Protein AF-M7VYT3-F1 (afdb_monomer)

Sequence (114 aa):
MQKKKPLNREYTQEELEQKRPKKPKINIDDYKPSGNLYKGIKTKDGRKINYIEPNDAKLPTESWRFYCFKGDEEIEHPFVMNNRSFYIFGTDKENVDIVLRHPTNEPQHAKEYI

Foldseek 3Di:
DDDDDPPDDPDDPVNVVVPPPDPPPDPDPPPDDDPVVCQVQQADPNARHPDHDDPPQDFDPDWDWAFDDDPPDGDDDTDTRRPDQKFWEFCAPVRGDHHDPDPVTDRGRDIDGD

Solvent-accessible surface area (backbone atoms only — not comparable to full-atom values): 7550 Å² total; per-residue (Å²): 135,84,82,77,76,73,92,81,69,85,72,52,72,67,60,57,56,72,66,50,80,75,77,79,80,72,90,64,89,70,87,64,84,60,76,68,71,51,50,73,71,23,46,57,97,88,25,74,37,100,63,77,85,59,95,80,67,45,65,38,89,60,89,50,69,49,77,48,65,63,85,95,43,75,76,51,81,63,46,74,56,38,89,41,39,61,51,37,31,11,49,34,71,85,61,27,77,43,70,47,96,49,92,88,51,43,54,75,60,48,78,51,78,88

Organism: NCBI:txid885315

pLDDT: mean 77.9, std 11.23, range [42.31, 90.38]

Secondary structure (DSSP, 8-state):
---PPPS--PPPHHHHHHTSPPPP-------SPPTTHHHHHSEETTEE-S----TT----SS--EEEEEETTEEEEEEEE-TT-SEEEEES-TTT-SEE---TTS-TT-EEEE-

Structure (mmCIF, N/CA/C/O backbone):
data_AF-M7VYT3-F1
#
_entry.id   AF-M7VYT3-F1
#
loop_
_atom_site.group_PDB
_atom_site.id
_atom_site.type_symbol
_atom_site.label_atom_id
_atom_site.label_alt_id
_atom_site.label_comp_id
_atom_site.label_asym_id
_atom_site.label_entity_id
_atom_site.label_seq_id
_atom_site.pdbx_PDB_ins_code
_atom_site.Cartn_x
_atom_site.Cartn_y
_atom_site.Cartn_z
_atom_site.occupancy
_atom_site.B_iso_or_equiv
_atom_site.auth_seq_id
_atom_site.auth_comp_id
_atom_site.auth_asym_id
_atom_site.auth_atom_id
_atom_site.pdbx_PDB_model_num
ATOM 1 N N . MET A 1 1 ? 20.952 -31.829 -50.770 1.00 42.31 1 MET A N 1
ATOM 2 C CA . MET A 1 1 ? 22.063 -30.861 -50.923 1.00 42.31 1 MET A CA 1
ATOM 3 C C . MET A 1 1 ? 22.131 -29.983 -49.679 1.00 42.31 1 MET A C 1
ATOM 5 O O . MET A 1 1 ? 21.229 -29.185 -49.459 1.00 42.31 1 MET A O 1
ATOM 9 N N . GLN A 1 2 ? 23.133 -30.177 -48.818 1.00 44.47 2 GLN A N 1
ATOM 10 C CA . GLN A 1 2 ? 23.306 -29.370 -47.605 1.00 44.47 2 GLN A CA 1
ATOM 11 C C . GLN A 1 2 ? 23.833 -27.980 -47.999 1.00 44.47 2 GLN A C 1
ATOM 13 O O . GLN A 1 2 ? 24.897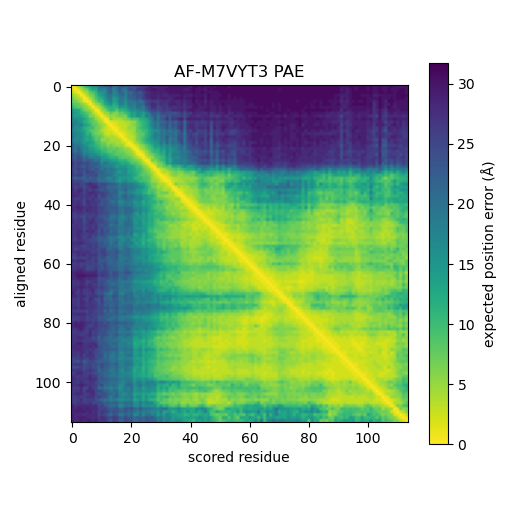 -27.872 -48.608 1.00 44.47 2 GLN A O 1
ATOM 18 N N . LYS A 1 3 ? 23.078 -26.916 -47.697 1.00 48.97 3 LYS A N 1
ATOM 19 C CA . LYS A 1 3 ? 23.509 -25.531 -47.937 1.00 48.97 3 LYS A CA 1
ATOM 20 C C . LYS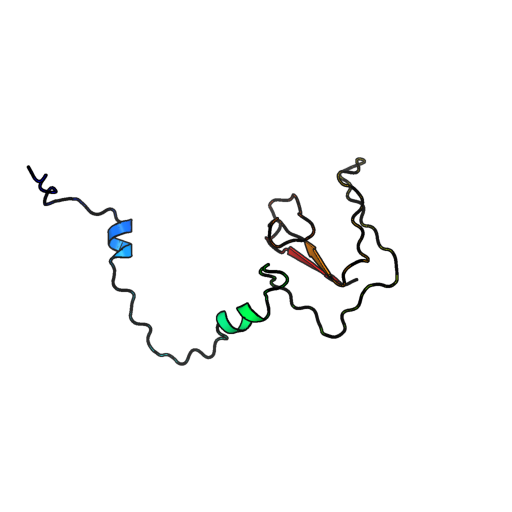 A 1 3 ? 24.684 -25.221 -47.003 1.00 48.97 3 LYS A C 1
ATOM 22 O O . LYS A 1 3 ? 24.491 -25.094 -45.796 1.00 48.97 3 LYS A O 1
ATOM 27 N N . LYS A 1 4 ? 25.902 -25.126 -47.547 1.00 53.75 4 LYS A N 1
ATOM 28 C CA . LYS A 1 4 ? 27.080 -24.668 -46.796 1.00 53.75 4 LYS A CA 1
ATOM 29 C C . LYS A 1 4 ? 26.830 -23.223 -46.349 1.00 53.75 4 LYS A C 1
ATOM 31 O O . LYS A 1 4 ? 26.537 -22.371 -47.185 1.00 53.75 4 LYS A O 1
ATOM 36 N N . LYS A 1 5 ? 26.907 -22.949 -45.042 1.00 55.72 5 LYS A N 1
ATOM 37 C CA . LYS A 1 5 ? 26.900 -21.570 -44.526 1.00 55.72 5 LYS A CA 1
ATOM 38 C C . LYS A 1 5 ? 28.140 -20.843 -45.076 1.00 55.72 5 LYS A C 1
ATOM 40 O O . LYS A 1 5 ? 29.213 -21.448 -45.065 1.00 55.72 5 LYS A O 1
ATOM 45 N N . PRO A 1 6 ? 28.016 -19.595 -45.563 1.00 51.41 6 PRO A N 1
ATOM 46 C CA . PRO A 1 6 ? 29.169 -18.832 -46.028 1.00 51.41 6 PRO A CA 1
ATOM 47 C C . PRO A 1 6 ? 30.164 -18.651 -44.876 1.00 51.41 6 PRO A C 1
ATOM 49 O O . PRO A 1 6 ? 29.767 -18.340 -43.753 1.00 51.41 6 PRO A O 1
ATOM 52 N N . LEU A 1 7 ? 31.447 -18.887 -45.166 1.00 55.78 7 LEU A N 1
ATOM 53 C CA . LEU A 1 7 ? 32.538 -18.924 -44.183 1.00 55.78 7 LEU A CA 1
ATOM 54 C C . LEU A 1 7 ? 32.801 -17.556 -43.524 1.00 55.78 7 LEU A C 1
ATOM 56 O O . LEU A 1 7 ? 33.335 -17.509 -42.422 1.00 55.78 7 LEU A O 1
ATOM 60 N N . ASN A 1 8 ? 32.341 -16.465 -44.142 1.00 56.38 8 ASN A N 1
ATOM 61 C CA . ASN A 1 8 ? 32.514 -15.101 -43.648 1.00 56.38 8 ASN A CA 1
ATOM 62 C C . ASN A 1 8 ? 31.142 -14.461 -43.416 1.00 56.38 8 ASN A C 1
ATOM 64 O O . ASN A 1 8 ? 30.599 -13.789 -44.290 1.00 56.38 8 ASN A O 1
ATOM 68 N N . ARG A 1 9 ? 30.554 -14.711 -42.245 1.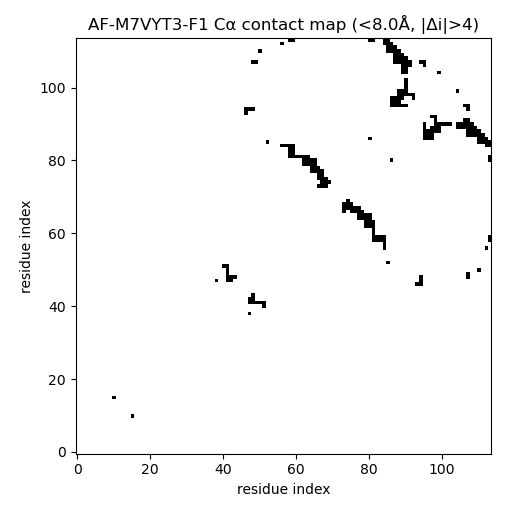00 65.88 9 ARG A N 1
ATOM 69 C CA . ARG A 1 9 ? 29.443 -13.903 -41.734 1.00 65.88 9 ARG A CA 1
ATOM 70 C C . ARG A 1 9 ? 30.056 -12.921 -40.744 1.00 65.88 9 ARG A C 1
ATOM 72 O O . ARG A 1 9 ? 30.582 -13.354 -39.721 1.00 65.88 9 ARG A O 1
ATOM 79 N N . GLU A 1 10 ? 30.064 -11.639 -41.087 1.00 72.00 10 GLU A N 1
ATOM 80 C CA . GLU A 1 10 ? 30.473 -10.593 -40.151 1.00 72.00 10 GLU A CA 1
ATOM 81 C C . GLU A 1 10 ? 29.519 -10.642 -38.956 1.00 72.00 10 GLU A C 1
ATOM 83 O O . GLU A 1 10 ? 28.299 -10.599 -39.121 1.00 72.00 10 GLU A O 1
ATOM 88 N N . TYR A 1 11 ? 30.070 -10.849 -37.763 1.00 63.53 11 TYR A N 1
ATOM 89 C CA . TYR A 1 11 ? 29.286 -10.853 -36.536 1.00 63.53 11 TYR A CA 1
ATOM 90 C C . TYR A 1 11 ? 28.890 -9.413 -36.211 1.00 63.53 11 TYR A C 1
ATOM 92 O O . TYR A 1 11 ? 29.748 -8.529 -36.180 1.00 63.53 11 TYR A O 1
ATOM 100 N N . THR A 1 12 ? 27.609 -9.179 -35.927 1.00 75.44 12 THR A N 1
ATOM 101 C CA . THR A 1 12 ? 27.147 -7.888 -35.402 1.00 75.44 12 THR A CA 1
ATOM 102 C C . THR A 1 12 ? 27.866 -7.599 -34.079 1.00 75.44 12 THR A C 1
ATOM 104 O O . THR A 1 12 ? 28.176 -8.521 -33.319 1.00 75.44 12 THR A O 1
ATOM 107 N N . GLN A 1 13 ? 28.129 -6.325 -33.771 1.00 69.00 13 GLN A N 1
ATOM 108 C CA . GLN A 1 13 ? 28.821 -5.918 -32.536 1.00 69.00 13 GLN A CA 1
ATOM 109 C C . GLN A 1 13 ? 28.185 -6.522 -31.267 1.00 69.00 13 GLN A C 1
ATOM 111 O O . GLN A 1 13 ? 28.900 -6.927 -30.350 1.00 69.00 13 GLN A O 1
ATOM 116 N N . GLU A 1 14 ? 26.861 -6.689 -31.269 1.00 68.88 14 GLU A N 1
ATOM 117 C CA . GLU A 1 14 ? 26.075 -7.316 -30.200 1.00 68.88 14 GLU A CA 1
ATOM 118 C C . GLU A 1 14 ? 26.399 -8.811 -30.002 1.00 68.88 14 GLU A C 1
ATOM 120 O O . GLU A 1 14 ? 26.550 -9.282 -28.872 1.00 68.88 14 GLU A O 1
ATOM 125 N N . GLU A 1 15 ? 26.573 -9.571 -31.089 1.00 71.69 15 GLU A N 1
ATOM 126 C CA . GLU A 1 15 ? 26.940 -10.995 -31.034 1.00 71.69 15 GLU A CA 1
ATOM 127 C C . GLU A 1 15 ? 28.384 -11.178 -30.542 1.00 71.69 15 GLU A C 1
ATOM 129 O O . GLU A 1 15 ? 28.700 -12.137 -29.828 1.00 71.69 15 GLU A O 1
ATOM 134 N N . LEU A 1 16 ? 29.266 -10.236 -30.897 1.00 71.31 16 LEU A N 1
ATOM 135 C CA . LEU A 1 16 ? 30.643 -10.193 -30.410 1.00 71.31 16 LEU A CA 1
ATOM 136 C C . LEU A 1 16 ? 30.710 -9.848 -28.922 1.00 71.31 16 LEU A C 1
ATOM 138 O O . LEU A 1 16 ? 31.586 -10.366 -28.236 1.00 71.31 16 LEU A O 1
ATOM 142 N N . GLU A 1 17 ? 29.805 -9.013 -28.406 1.00 73.38 17 GLU A N 1
ATOM 143 C CA . GLU A 1 17 ? 29.691 -8.711 -26.974 1.00 73.38 17 GLU A CA 1
ATOM 144 C C . GLU A 1 17 ? 29.155 -9.883 -26.156 1.00 73.38 17 GLU A C 1
ATOM 146 O O . GLU A 1 17 ? 29.715 -10.189 -25.101 1.00 73.38 17 GLU A O 1
ATOM 151 N N . GLN A 1 18 ? 28.151 -10.603 -26.661 1.00 70.06 18 GLN A N 1
ATOM 152 C CA . GLN A 1 18 ? 27.607 -11.790 -25.990 1.00 70.06 18 GLN A CA 1
ATOM 153 C C . GLN A 1 18 ? 28.623 -12.935 -25.873 1.00 70.06 18 GLN A C 1
ATOM 155 O O . GLN A 1 18 ? 28.578 -13.705 -24.912 1.00 70.06 18 GLN A O 1
ATOM 160 N N . LYS A 1 19 ? 29.557 -13.042 -26.826 1.00 71.00 19 LYS A N 1
ATOM 161 C CA . LYS A 1 19 ? 30.632 -14.045 -26.819 1.00 71.00 19 LYS A CA 1
ATOM 162 C C . LYS A 1 19 ? 31.831 -13.684 -25.942 1.00 71.00 19 LYS A C 1
ATOM 164 O O . LYS A 1 19 ? 32.699 -14.540 -25.757 1.00 71.00 19 LYS A O 1
ATOM 169 N N . ARG A 1 20 ? 31.929 -12.460 -25.407 1.00 73.50 20 ARG A N 1
ATOM 170 C CA . ARG A 1 20 ? 33.073 -12.100 -24.555 1.00 73.50 20 ARG A CA 1
ATOM 171 C C . ARG A 1 20 ? 33.010 -12.921 -23.264 1.00 73.50 20 ARG A C 1
ATOM 173 O O . ARG A 1 20 ? 31.960 -12.943 -22.615 1.00 73.50 20 ARG A O 1
ATOM 180 N N . PRO A 1 21 ? 34.107 -13.585 -22.857 1.00 70.44 21 PRO A N 1
ATOM 181 C CA . PRO A 1 21 ? 34.142 -14.284 -21.583 1.00 70.44 21 PRO A CA 1
ATOM 182 C C . PRO A 1 21 ? 33.857 -13.270 -20.474 1.00 70.44 21 PRO A C 1
ATOM 184 O O . PRO A 1 21 ? 34.572 -12.276 -20.319 1.00 70.44 21 PRO A O 1
ATOM 187 N N . LYS A 1 22 ? 32.773 -13.492 -19.722 1.00 72.25 22 LYS A N 1
ATOM 188 C CA . LYS A 1 22 ? 32.457 -12.677 -18.546 1.00 72.25 22 LYS A CA 1
ATOM 189 C C . LYS A 1 22 ? 33.659 -12.768 -17.611 1.00 72.25 22 LYS A C 1
ATOM 191 O O . LYS A 1 22 ? 34.080 -13.876 -17.282 1.00 72.25 22 LYS A O 1
ATOM 196 N N . LYS A 1 23 ? 34.223 -11.616 -17.225 1.00 74.25 23 LYS A N 1
ATOM 197 C CA . LYS A 1 23 ? 35.364 -11.565 -16.301 1.00 74.25 23 LYS A CA 1
ATOM 198 C C . LYS A 1 23 ? 35.054 -12.462 -15.093 1.00 74.25 23 LYS A C 1
ATOM 200 O O . LYS A 1 23 ? 33.941 -12.353 -14.562 1.00 74.25 23 LYS A O 1
ATOM 205 N N . PRO A 1 24 ? 35.977 -13.355 -14.688 1.00 67.00 24 PRO A N 1
ATOM 206 C CA . PRO A 1 24 ? 35.759 -14.198 -13.525 1.00 67.00 24 PRO A CA 1
ATOM 207 C C . PRO A 1 24 ? 35.464 -13.287 -12.338 1.00 67.00 24 PRO A C 1
ATOM 209 O O . PRO A 1 24 ? 36.177 -12.308 -12.104 1.00 67.00 24 PRO A O 1
ATOM 212 N N . LYS A 1 25 ? 34.366 -13.566 -11.633 1.00 69.00 25 LYS A N 1
ATOM 213 C CA . LYS A 1 25 ? 34.046 -12.856 -10.398 1.00 69.00 25 LYS A CA 1
ATOM 214 C C . LYS A 1 25 ? 35.155 -13.198 -9.412 1.00 69.00 25 LYS A C 1
ATOM 216 O O . LYS A 1 25 ? 35.278 -14.345 -8.998 1.00 69.00 25 LYS A O 1
ATOM 221 N N . ILE A 1 26 ? 36.001 -12.220 -9.118 1.00 71.50 26 ILE A N 1
ATOM 222 C CA . ILE A 1 26 ? 36.997 -12.323 -8.058 1.00 71.50 26 ILE A CA 1
ATOM 223 C C . ILE A 1 26 ? 36.191 -12.514 -6.769 1.00 71.50 26 ILE A C 1
ATOM 225 O O . ILE A 1 26 ? 35.274 -11.731 -6.522 1.00 71.50 26 ILE A O 1
ATOM 229 N N . ASN A 1 27 ? 36.482 -13.567 -5.998 1.00 63.03 27 ASN A N 1
ATOM 230 C CA . ASN A 1 27 ? 35.897 -13.787 -4.671 1.00 63.03 27 ASN A CA 1
ATOM 231 C C . ASN A 1 27 ? 36.462 -12.732 -3.714 1.00 63.03 27 ASN A C 1
ATOM 233 O O . ASN A 1 27 ? 37.384 -12.984 -2.948 1.00 63.03 27 ASN A O 1
ATOM 237 N N . ILE A 1 28 ? 35.961 -11.515 -3.856 1.00 74.94 28 ILE A N 1
ATOM 238 C CA . ILE A 1 28 ? 36.044 -10.475 -2.846 1.00 74.94 28 ILE A CA 1
ATOM 239 C C . ILE A 1 28 ? 34.889 -10.783 -1.901 1.00 74.94 28 ILE A C 1
ATOM 241 O O . ILE A 1 28 ? 33.771 -11.002 -2.373 1.00 74.94 28 ILE A O 1
ATOM 245 N N . ASP A 1 29 ? 35.154 -10.840 -0.599 1.00 78.62 29 ASP A N 1
ATOM 246 C CA . ASP A 1 29 ? 34.100 -10.976 0.403 1.00 78.62 29 ASP A CA 1
ATOM 247 C C . ASP A 1 29 ? 33.146 -9.778 0.283 1.00 78.62 29 ASP A C 1
ATOM 249 O O . ASP A 1 29 ? 33.409 -8.674 0.764 1.00 78.62 29 ASP A O 1
ATOM 253 N N . ASP A 1 30 ? 32.045 -9.980 -0.439 1.00 72.25 30 ASP A N 1
ATOM 254 C CA . ASP A 1 30 ? 31.007 -8.981 -0.637 1.00 72.25 30 ASP A CA 1
ATOM 255 C C . ASP A 1 30 ? 30.101 -9.001 0.601 1.00 72.25 30 ASP A C 1
ATOM 257 O O . ASP A 1 30 ? 29.132 -9.751 0.686 1.00 72.25 30 ASP A O 1
ATOM 261 N N . TYR A 1 31 ? 30.389 -8.131 1.570 1.00 79.12 31 TYR A N 1
ATOM 262 C CA . TYR A 1 31 ? 29.535 -7.896 2.748 1.00 79.12 31 TYR A CA 1
ATOM 263 C C . TYR A 1 31 ? 28.231 -7.151 2.410 1.00 79.12 31 TYR A C 1
ATOM 265 O O . TYR A 1 31 ? 27.486 -6.726 3.295 1.00 79.12 31 TYR A O 1
ATOM 273 N N . LYS A 1 32 ? 27.944 -6.953 1.119 1.00 80.00 32 LYS A N 1
ATOM 274 C CA . LYS A 1 32 ? 26.707 -6.329 0.660 1.00 80.00 32 LYS A CA 1
ATOM 275 C C . LYS A 1 3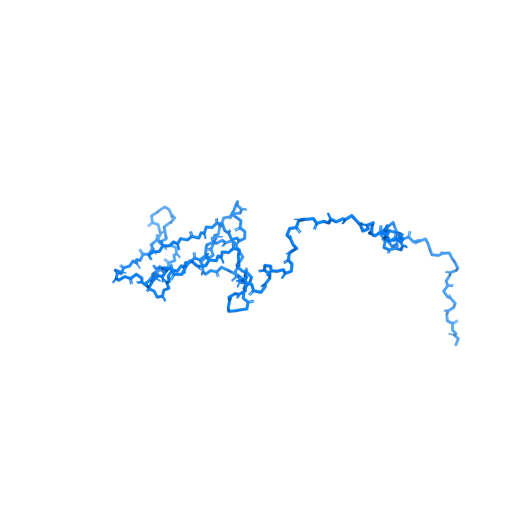2 ? 25.564 -7.330 0.789 1.00 80.00 32 LYS A C 1
ATOM 277 O O . LYS A 1 32 ? 25.712 -8.493 0.412 1.00 80.00 32 LYS A O 1
ATOM 282 N N . PRO A 1 33 ? 24.392 -6.892 1.259 1.00 74.12 33 PRO A N 1
ATOM 283 C CA . PRO A 1 33 ? 23.268 -7.793 1.393 1.00 74.12 33 PRO A CA 1
ATOM 284 C C . PRO A 1 33 ? 22.843 -8.293 0.009 1.00 74.12 33 PRO A C 1
ATOM 286 O O . PRO A 1 33 ? 22.599 -7.517 -0.920 1.00 74.12 33 PRO A O 1
ATOM 289 N N . SER A 1 34 ? 22.777 -9.616 -0.140 1.00 74.56 34 SER A N 1
ATOM 290 C CA . SER A 1 34 ? 22.412 -10.218 -1.416 1.00 74.56 34 SER A CA 1
ATOM 291 C C . SER A 1 34 ? 20.938 -9.951 -1.727 1.00 74.56 34 SER A C 1
ATOM 293 O O . SER A 1 34 ? 20.049 -10.123 -0.889 1.00 74.56 34 SER A O 1
ATOM 295 N N . GLY A 1 35 ? 20.647 -9.576 -2.973 1.00 70.62 35 GLY A N 1
ATOM 296 C CA . GLY A 1 35 ? 19.273 -9.330 -3.414 1.00 70.62 35 GLY A CA 1
ATOM 297 C C . GLY A 1 35 ? 18.368 -10.566 -3.344 1.00 70.62 35 GLY A C 1
ATOM 298 O O . GLY A 1 35 ? 17.159 -10.425 -3.477 1.00 70.62 35 GLY A O 1
ATOM 299 N N . ASN A 1 36 ? 18.922 -11.768 -3.140 1.00 77.25 36 ASN A N 1
ATOM 300 C CA . ASN A 1 36 ? 18.153 -13.006 -3.039 1.00 77.25 36 ASN A CA 1
ATOM 301 C C . ASN A 1 36 ? 17.462 -13.165 -1.678 1.00 77.25 36 ASN A C 1
ATOM 303 O O . ASN A 1 36 ? 16.338 -13.654 -1.635 1.00 77.25 36 ASN A O 1
ATOM 307 N N . LEU A 1 37 ? 18.090 -12.691 -0.596 1.00 73.88 37 LEU A N 1
ATOM 308 C CA . LEU A 1 37 ? 17.519 -12.759 0.751 1.00 73.88 37 LEU A CA 1
ATOM 309 C C . LEU A 1 37 ? 16.193 -11.989 0.834 1.00 73.88 37 LEU A C 1
ATOM 311 O O . LEU A 1 37 ? 15.212 -12.465 1.395 1.00 73.88 37 LEU A O 1
ATOM 315 N N . TYR A 1 38 ? 16.136 -10.823 0.191 1.00 68.31 38 TYR A N 1
ATOM 316 C CA . TYR A 1 38 ? 14.942 -9.984 0.206 1.00 68.31 38 TYR A CA 1
ATOM 317 C C . TYR A 1 38 ? 13.816 -10.475 -0.705 1.00 68.31 38 TYR A C 1
ATOM 319 O O . TYR A 1 38 ? 12.685 -10.039 -0.518 1.00 68.31 38 TYR A O 1
ATOM 327 N N . LYS A 1 39 ? 14.076 -11.361 -1.678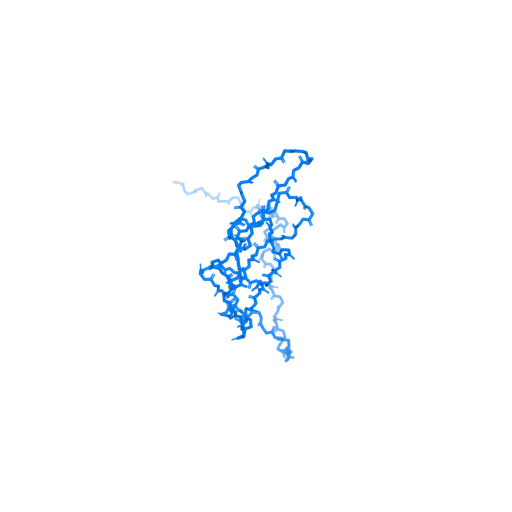 1.00 70.31 39 LYS A N 1
ATOM 328 C CA . LYS A 1 39 ? 13.025 -11.832 -2.602 1.00 70.31 39 LYS A CA 1
ATOM 329 C C . LYS A 1 39 ? 11.923 -12.599 -1.876 1.00 70.31 39 LYS A C 1
ATOM 331 O O . LYS A 1 39 ? 10.757 -12.400 -2.197 1.00 70.31 39 LYS A O 1
ATOM 336 N N . GLY A 1 40 ? 12.289 -13.427 -0.896 1.00 68.69 40 GLY A N 1
ATOM 337 C CA . GLY A 1 40 ? 11.319 -14.204 -0.119 1.00 68.69 40 GLY A CA 1
ATOM 338 C C . GLY A 1 40 ? 10.420 -13.333 0.760 1.00 68.69 40 GLY A C 1
ATOM 339 O O . GLY A 1 40 ? 9.255 -13.650 0.942 1.00 68.69 40 GLY A O 1
ATOM 340 N N . ILE A 1 41 ? 10.945 -12.207 1.250 1.00 74.69 41 ILE A N 1
ATOM 341 C CA . ILE A 1 41 ? 10.228 -11.292 2.153 1.00 74.69 41 ILE A CA 1
ATOM 342 C C . ILE A 1 41 ? 9.338 -10.320 1.363 1.00 74.69 41 ILE A C 1
ATOM 344 O O . ILE A 1 41 ? 8.257 -9.949 1.801 1.00 74.69 41 ILE A O 1
ATOM 348 N N . LYS A 1 42 ? 9.793 -9.903 0.178 1.00 74.38 42 LYS A N 1
ATOM 349 C CA . LYS A 1 42 ? 9.161 -8.873 -0.660 1.00 74.38 42 LYS A CA 1
ATOM 350 C C . LYS A 1 42 ? 8.150 -9.423 -1.665 1.00 74.38 42 LYS A C 1
ATOM 352 O O . LYS A 1 42 ? 7.880 -8.773 -2.671 1.00 74.38 42 LYS A O 1
ATOM 357 N N . THR A 1 43 ? 7.627 -10.623 -1.441 1.00 79.56 43 THR A N 1
ATOM 358 C CA . THR A 1 43 ? 6.603 -11.210 -2.309 1.00 79.56 43 THR A CA 1
ATOM 359 C C . THR A 1 43 ? 5.324 -11.383 -1.503 1.00 79.56 43 THR A C 1
ATOM 361 O O . THR A 1 43 ? 5.298 -12.190 -0.579 1.00 79.56 43 THR A O 1
ATOM 364 N N . LYS A 1 44 ? 4.272 -10.632 -1.841 1.00 76.50 44 LYS A N 1
ATOM 365 C CA . LYS A 1 44 ? 2.930 -10.780 -1.250 1.00 76.50 44 LYS A CA 1
ATOM 366 C C . LYS A 1 44 ? 1.961 -11.089 -2.384 1.00 76.50 44 LYS A C 1
ATOM 368 O O . LYS A 1 44 ? 2.000 -10.414 -3.408 1.00 76.50 44 LYS A O 1
ATOM 373 N N . ASP A 1 45 ? 1.160 -12.140 -2.240 1.00 79.06 45 ASP A N 1
ATOM 374 C CA . ASP A 1 45 ? 0.165 -12.565 -3.240 1.00 79.06 45 ASP A CA 1
ATOM 375 C C . ASP A 1 45 ? 0.739 -12.754 -4.662 1.00 79.06 45 ASP A C 1
ATOM 377 O O . ASP A 1 45 ? 0.090 -12.475 -5.666 1.00 79.06 45 ASP A O 1
ATOM 381 N N . GLY A 1 46 ? 2.003 -13.191 -4.757 1.00 81.19 46 GLY A N 1
ATOM 382 C CA . GLY A 1 46 ? 2.723 -13.361 -6.027 1.00 81.19 46 GLY A CA 1
ATOM 383 C C . GLY A 1 46 ? 3.248 -12.063 -6.656 1.00 81.19 46 GLY A C 1
ATOM 384 O O . GLY A 1 46 ? 3.955 -12.122 -7.660 1.00 81.19 46 GLY A O 1
ATOM 385 N N . ARG A 1 47 ? 2.966 -10.903 -6.055 1.00 84.00 47 ARG A N 1
ATOM 386 C CA . ARG A 1 47 ? 3.457 -9.589 -6.487 1.00 84.00 47 ARG A CA 1
ATOM 387 C C . ARG A 1 47 ? 4.757 -9.244 -5.784 1.00 84.00 47 ARG A C 1
ATOM 389 O O . ARG A 1 47 ? 4.917 -9.486 -4.585 1.00 84.00 47 ARG A O 1
ATOM 396 N N . LYS A 1 48 ? 5.685 -8.635 -6.520 1.00 84.56 48 LYS A N 1
ATOM 397 C CA . LYS A 1 48 ? 6.945 -8.153 -5.950 1.00 84.56 48 LYS A CA 1
ATOM 398 C C . LYS A 1 48 ? 6.722 -6.766 -5.368 1.00 84.56 48 LYS A C 1
ATOM 400 O O . LYS A 1 48 ? 6.581 -5.800 -6.108 1.00 84.56 48 LYS A O 1
ATOM 405 N N . ILE A 1 49 ? 6.749 -6.656 -4.051 1.00 84.94 49 ILE A N 1
ATOM 406 C CA . ILE A 1 49 ? 6.428 -5.439 -3.314 1.00 84.94 49 ILE A CA 1
ATOM 407 C C . ILE A 1 49 ? 7.683 -4.921 -2.606 1.00 84.94 49 ILE A C 1
ATOM 409 O O . ILE A 1 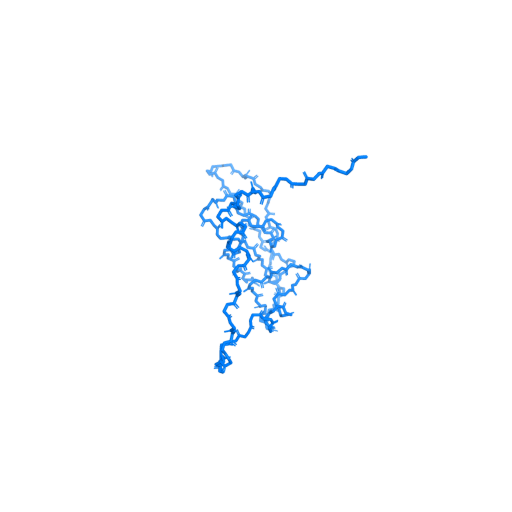49 ? 8.310 -5.608 -1.806 1.00 84.94 49 ILE A O 1
ATOM 413 N N . ASN A 1 50 ? 8.063 -3.669 -2.861 1.00 83.06 50 ASN A N 1
ATOM 414 C CA . ASN A 1 50 ? 9.226 -3.035 -2.224 1.00 83.06 50 ASN A CA 1
ATOM 415 C C . ASN A 1 50 ? 8.971 -2.592 -0.776 1.00 83.06 50 ASN A C 1
ATOM 417 O O . ASN A 1 50 ? 9.792 -1.897 -0.171 1.00 83.06 50 ASN A O 1
ATOM 421 N N . TYR A 1 51 ? 7.824 -2.956 -0.232 1.00 84.19 51 TYR A N 1
ATOM 422 C CA . TYR A 1 51 ? 7.319 -2.583 1.071 1.00 84.19 51 TYR A CA 1
ATOM 423 C C . TYR A 1 51 ? 7.134 -3.822 1.947 1.00 84.19 51 TYR A C 1
ATOM 425 O O . TYR A 1 51 ? 6.786 -4.891 1.455 1.00 84.19 51 TYR A O 1
ATOM 433 N N . ILE A 1 52 ? 7.422 -3.670 3.234 1.00 84.25 52 ILE A N 1
ATOM 434 C CA . ILE A 1 52 ? 7.252 -4.719 4.232 1.00 84.25 52 ILE A CA 1
ATOM 435 C C . ILE A 1 52 ? 6.327 -4.134 5.281 1.00 84.25 52 ILE A C 1
ATOM 437 O O . ILE A 1 52 ? 6.635 -3.093 5.858 1.00 84.25 52 ILE A O 1
ATOM 441 N N . GLU A 1 53 ? 5.201 -4.803 5.472 1.00 83.81 53 GLU A N 1
ATOM 442 C CA . GLU A 1 53 ? 4.230 -4.447 6.486 1.00 83.81 53 GLU A CA 1
ATOM 443 C C . GLU A 1 53 ? 4.828 -4.715 7.879 1.00 83.81 53 GLU A C 1
ATOM 445 O O . GLU A 1 53 ? 5.377 -5.798 8.110 1.00 83.81 53 GLU A O 1
ATOM 450 N N . PRO A 1 54 ? 4.803 -3.734 8.789 1.00 86.94 54 PRO A N 1
ATOM 451 C CA . PRO A 1 54 ? 5.287 -3.892 10.141 1.00 86.94 5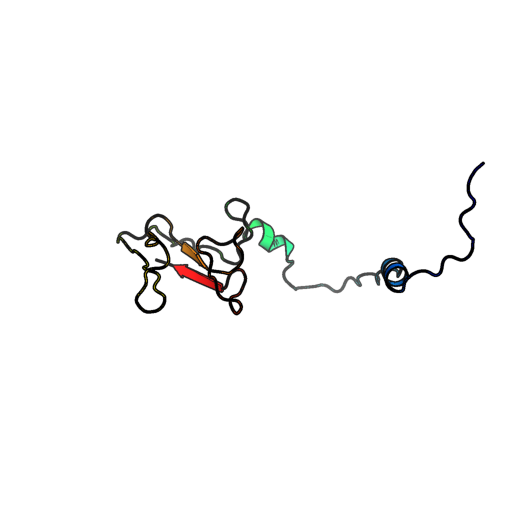4 PRO A CA 1
ATOM 452 C C . PRO A 1 54 ? 4.304 -4.755 10.935 1.00 86.94 54 PRO A C 1
ATOM 454 O O . PRO A 1 54 ? 3.128 -4.886 10.603 1.00 86.94 54 PRO A O 1
ATOM 457 N N . ASN A 1 55 ? 4.804 -5.377 11.997 1.00 85.69 55 ASN A N 1
ATOM 458 C CA . ASN A 1 55 ? 4.046 -6.376 12.749 1.00 85.69 55 ASN A CA 1
ATOM 459 C C . ASN A 1 55 ? 2.886 -5.781 13.577 1.00 85.69 55 ASN A C 1
ATOM 461 O O . ASN A 1 55 ? 2.064 -6.515 14.115 1.00 85.69 55 ASN A O 1
ATOM 465 N N . ASP A 1 56 ? 2.847 -4.460 13.720 1.00 87.25 56 ASP A N 1
ATOM 466 C CA . ASP A 1 56 ? 1.803 -3.696 14.399 1.00 87.25 56 ASP A CA 1
ATOM 467 C C . ASP A 1 56 ? 0.710 -3.182 13.450 1.00 87.25 56 ASP A C 1
ATOM 469 O O . ASP A 1 56 ? -0.254 -2.573 13.919 1.00 87.25 56 ASP A O 1
ATOM 473 N N . ALA A 1 57 ? 0.830 -3.446 12.144 1.00 85.88 57 ALA A N 1
ATOM 474 C CA . ALA A 1 57 ? -0.175 -3.075 11.165 1.00 85.88 57 ALA A CA 1
ATOM 475 C C . ALA A 1 57 ? -1.518 -3.749 11.476 1.00 85.88 57 ALA A C 1
ATOM 477 O O . ALA A 1 57 ? -1.601 -4.940 11.792 1.00 85.88 57 ALA A O 1
ATOM 478 N N . LYS A 1 58 ? -2.592 -2.964 11.396 1.00 85.38 58 LYS A N 1
ATOM 479 C CA . LYS A 1 58 ? -3.958 -3.405 11.684 1.00 85.38 58 LYS A CA 1
ATOM 480 C C . LYS A 1 58 ? -4.903 -2.909 10.609 1.00 85.38 58 LYS A C 1
ATOM 482 O O . LYS A 1 58 ? -4.577 -2.019 9.834 1.00 85.38 58 LYS A O 1
ATOM 487 N N . LEU A 1 59 ? -6.084 -3.515 10.571 1.00 88.06 59 LEU A N 1
ATOM 488 C CA . LEU A 1 59 ? -7.181 -2.975 9.788 1.00 88.06 59 LEU A CA 1
ATOM 489 C C . LEU A 1 59 ? -7.664 -1.677 10.447 1.00 88.06 59 LEU A C 1
ATOM 491 O O . LEU A 1 59 ? -7.872 -1.668 11.669 1.00 88.06 59 LEU A O 1
ATOM 495 N N . PRO A 1 60 ? -7.863 -0.608 9.666 1.00 87.12 60 PRO A N 1
ATOM 496 C CA . PRO A 1 60 ? -8.424 0.620 10.195 1.00 87.12 60 PRO A CA 1
ATOM 497 C C . PRO A 1 60 ? -9.857 0.369 10.673 1.00 87.12 60 PRO A C 1
ATOM 499 O O . PRO A 1 60 ? -10.610 -0.418 10.099 1.00 87.12 60 PRO A O 1
ATOM 502 N N . THR A 1 61 ? -10.230 1.024 11.771 1.00 86.62 61 THR A N 1
ATOM 503 C CA . THR A 1 61 ? -11.583 0.896 12.348 1.00 86.62 61 THR A CA 1
ATOM 504 C C . THR A 1 61 ? -12.566 1.858 11.683 1.00 86.62 61 THR A C 1
ATOM 506 O O . THR A 1 61 ? -13.765 1.594 11.610 1.00 86.62 61 THR A O 1
ATOM 509 N N . GLU A 1 62 ? -12.055 2.983 11.194 1.00 87.25 62 GLU A N 1
ATOM 510 C CA . GLU A 1 62 ? -12.842 4.027 10.556 1.00 87.25 62 GLU A CA 1
ATOM 511 C C . GLU A 1 62 ? -13.025 3.766 9.064 1.00 87.25 62 GLU A C 1
ATOM 513 O O . GLU A 1 62 ? -12.215 3.091 8.427 1.00 87.25 62 GLU A O 1
ATOM 518 N N . SER A 1 63 ? -14.105 4.323 8.503 1.00 86.50 63 SER A N 1
ATOM 519 C CA . SER A 1 63 ? -14.403 4.166 7.087 1.00 86.50 63 SER A CA 1
ATOM 520 C C . SER A 1 63 ? -13.884 5.319 6.234 1.00 86.50 63 SER A C 1
ATOM 522 O O . SER A 1 63 ? -14.585 6.309 6.033 1.00 86.50 63 SER A O 1
ATOM 524 N N . TRP A 1 64 ? -12.723 5.120 5.625 1.00 87.44 64 TRP A N 1
ATOM 525 C CA . TRP A 1 64 ? -12.068 6.027 4.694 1.00 87.44 64 TRP A CA 1
ATOM 526 C C . TRP A 1 64 ? -12.477 5.754 3.242 1.00 87.44 64 TRP A C 1
ATOM 528 O O . TRP A 1 64 ? -12.565 4.608 2.784 1.00 87.44 64 TRP A O 1
ATOM 538 N N . ARG A 1 65 ? -12.727 6.839 2.501 1.00 90.38 65 ARG A N 1
ATOM 539 C CA . ARG A 1 65 ? -12.975 6.821 1.056 1.00 90.38 65 ARG A CA 1
ATOM 540 C C . ARG A 1 65 ? -12.155 7.904 0.379 1.00 90.38 65 ARG A C 1
ATOM 542 O O . ARG A 1 65 ? -12.237 9.061 0.782 1.00 90.38 65 ARG A O 1
ATOM 549 N N . PHE A 1 66 ? -11.392 7.538 -0.644 1.00 88.56 66 PHE A N 1
ATOM 550 C CA . PHE A 1 66 ? -10.633 8.500 -1.441 1.00 88.56 66 PHE A CA 1
ATOM 551 C C . PHE A 1 66 ? -11.404 8.839 -2.705 1.00 88.56 66 PHE A C 1
ATOM 553 O O . PHE A 1 66 ? -11.763 7.946 -3.468 1.00 88.56 66 PHE A O 1
ATOM 560 N N . TYR A 1 67 ? -11.635 10.129 -2.920 1.00 89.81 67 TYR A N 1
ATOM 561 C CA . TYR A 1 67 ? -12.285 10.648 -4.115 1.00 89.81 67 TYR A CA 1
ATOM 562 C C . TYR A 1 67 ? -11.224 11.215 -5.056 1.00 89.81 67 TYR A C 1
ATOM 564 O O . TYR A 1 67 ? -10.381 12.014 -4.639 1.00 89.81 67 TYR A O 1
ATOM 572 N N . CYS A 1 68 ? -11.256 10.801 -6.320 1.00 87.75 68 CYS A N 1
ATOM 573 C CA . CYS A 1 68 ? -10.294 11.238 -7.323 1.00 87.75 68 CY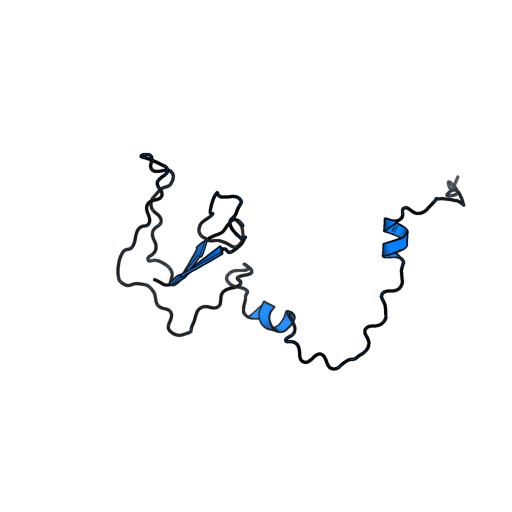S A CA 1
ATOM 574 C C . CYS A 1 68 ? -10.944 12.227 -8.288 1.00 87.75 68 CYS A C 1
ATOM 576 O O . CYS A 1 68 ? -11.768 11.854 -9.123 1.00 87.75 68 CYS A O 1
ATOM 578 N N . PHE A 1 69 ? -10.513 13.483 -8.199 1.00 88.31 69 PHE A N 1
ATOM 579 C CA . PHE A 1 69 ? -10.999 14.570 -9.043 1.00 88.31 69 PHE A CA 1
ATOM 580 C C . PHE A 1 69 ? -9.919 15.051 -10.010 1.00 88.31 69 PHE A C 1
ATOM 582 O O . PHE A 1 69 ? -8.730 15.084 -9.678 1.00 88.31 69 PHE A O 1
ATOM 589 N N . LYS A 1 70 ? -10.336 15.477 -11.202 1.00 87.31 70 LYS A N 1
ATOM 590 C CA . LYS A 1 70 ? -9.515 16.278 -12.115 1.00 87.31 70 LYS A CA 1
ATOM 591 C C . LYS A 1 70 ? -10.307 17.511 -12.513 1.00 87.31 70 LYS A C 1
ATOM 593 O O . LYS A 1 70 ? -11.216 17.435 -13.331 1.00 87.31 70 LYS A O 1
ATOM 598 N N . GLY A 1 71 ? -9.930 18.648 -11.935 1.00 88.25 71 GLY A N 1
ATOM 599 C CA . GLY A 1 71 ? -10.779 19.836 -11.975 1.00 88.25 71 GLY A CA 1
ATOM 600 C C . GLY A 1 71 ? -12.056 19.570 -11.183 1.00 88.25 71 GLY A C 1
ATOM 601 O O . GLY A 1 71 ? -11.972 19.091 -10.054 1.00 88.25 71 GLY A O 1
ATOM 602 N N . ASP A 1 72 ? -13.205 19.814 -11.808 1.00 88.50 72 ASP A N 1
ATOM 603 C CA . ASP A 1 72 ? -14.528 19.654 -11.188 1.00 88.50 72 ASP A CA 1
ATOM 604 C C . ASP A 1 72 ? -15.179 18.287 -11.483 1.00 88.50 72 ASP A C 1
ATOM 606 O O . ASP A 1 72 ? -16.289 18.013 -11.030 1.00 88.50 72 ASP A O 1
ATOM 610 N N . GLU A 1 73 ? -14.501 17.417 -12.239 1.00 87.75 73 GLU A N 1
ATOM 611 C CA . GLU A 1 73 ? -15.008 16.095 -12.616 1.00 87.75 73 GLU A CA 1
ATOM 612 C C . GLU A 1 73 ? -14.411 14.987 -11.736 1.00 87.75 73 GLU A C 1
ATOM 614 O O . GLU A 1 73 ? -13.191 14.896 -11.550 1.00 87.75 73 GLU A O 1
ATOM 619 N N . GLU A 1 74 ? -15.278 14.110 -11.224 1.00 87.31 74 GLU A N 1
ATOM 620 C CA . GLU A 1 74 ? -14.891 12.856 -10.572 1.00 87.31 74 GLU A CA 1
ATOM 621 C C . GLU A 1 74 ? -14.520 11.825 -11.648 1.00 87.31 74 GLU A C 1
ATOM 623 O O . GLU A 1 74 ? -15.331 11.480 -12.507 1.00 87.31 74 GLU A O 1
ATOM 628 N N . ILE A 1 75 ? -13.270 11.360 -11.637 1.00 82.31 75 ILE A N 1
ATOM 629 C CA . ILE A 1 75 ? -12.720 10.525 -12.720 1.00 82.31 75 ILE A CA 1
ATOM 630 C C . ILE A 1 75 ? -13.011 9.044 -12.482 1.00 82.31 75 ILE A C 1
ATOM 632 O O . ILE A 1 75 ? -13.216 8.276 -13.423 1.00 82.31 75 ILE A O 1
ATOM 636 N N . GLU A 1 76 ? -12.945 8.626 -11.221 1.00 82.12 76 GLU A N 1
ATOM 637 C CA . GLU A 1 76 ? -12.997 7.230 -10.804 1.00 82.12 76 GLU A CA 1
ATOM 638 C C . GLU A 1 76 ? -13.864 7.106 -9.557 1.00 82.12 76 GLU A C 1
ATOM 640 O O . GLU A 1 76 ? -13.954 8.035 -8.755 1.00 82.12 76 GLU A O 1
ATOM 645 N N . HIS A 1 77 ? -14.502 5.944 -9.401 1.00 85.44 77 HIS A N 1
ATOM 646 C CA . HIS A 1 77 ? -15.301 5.665 -8.217 1.00 85.44 77 HIS A CA 1
ATOM 647 C C . HIS A 1 77 ? -14.452 5.764 -6.942 1.00 85.44 77 HIS A C 1
ATOM 649 O O . HIS A 1 77 ? -13.279 5.379 -6.967 1.00 85.44 77 HIS A O 1
ATOM 655 N N . PRO A 1 78 ? -15.044 6.192 -5.812 1.00 87.88 78 PRO A N 1
ATOM 656 C CA . PRO A 1 78 ? -14.295 6.377 -4.581 1.00 87.88 78 PRO A CA 1
ATOM 657 C C . PRO A 1 78 ? -13.616 5.083 -4.128 1.00 87.88 78 PRO A C 1
ATOM 659 O O . PRO A 1 78 ? -14.270 4.045 -3.978 1.00 87.88 78 PRO A O 1
ATOM 662 N N . PHE A 1 79 ? -12.314 5.145 -3.859 1.00 88.81 79 PHE A N 1
ATOM 663 C CA . PHE A 1 79 ? -11.562 3.998 -3.360 1.00 88.81 79 PHE A CA 1
ATOM 664 C C . PHE A 1 79 ? -11.897 3.760 -1.891 1.00 88.81 79 PHE A C 1
ATOM 666 O O . PHE A 1 79 ? -11.716 4.644 -1.053 1.00 88.81 79 PHE A O 1
ATOM 673 N N . VAL A 1 80 ? -12.390 2.564 -1.573 1.00 89.31 80 VAL A N 1
ATOM 674 C CA . VAL A 1 80 ? -12.681 2.151 -0.195 1.00 89.31 80 VAL A CA 1
ATOM 675 C C . VAL A 1 80 ? -11.404 1.630 0.443 1.00 89.31 80 VAL A C 1
ATOM 677 O O . VAL A 1 80 ? -10.861 0.623 -0.010 1.00 89.31 80 VAL A O 1
ATOM 680 N N . MET A 1 81 ? -10.961 2.280 1.516 1.00 88.19 81 MET A N 1
ATOM 681 C CA . MET A 1 81 ? -9.639 2.028 2.085 1.00 88.19 81 MET A CA 1
ATOM 682 C C . MET A 1 81 ? -9.641 1.182 3.368 1.00 88.19 81 MET A C 1
ATOM 684 O O . MET A 1 81 ? -8.609 0.993 3.997 1.00 88.19 81 MET A O 1
ATOM 688 N N . ASN A 1 82 ? -10.763 0.561 3.729 1.00 87.69 82 ASN A N 1
ATOM 689 C CA . ASN A 1 82 ? -10.905 -0.051 5.062 1.00 87.69 82 ASN A CA 1
ATOM 690 C C . ASN A 1 82 ? -10.561 -1.537 5.117 1.00 87.69 82 ASN A C 1
ATOM 692 O O . ASN A 1 82 ? -10.494 -2.139 6.183 1.00 87.69 82 ASN A O 1
ATOM 696 N N . ASN A 1 83 ? -10.406 -2.158 3.952 1.00 85.94 83 ASN A N 1
ATOM 697 C CA . ASN A 1 83 ? -10.366 -3.613 3.849 1.00 85.94 83 ASN A CA 1
ATOM 698 C C . ASN A 1 83 ? -8.938 -4.163 3.942 1.00 85.94 83 ASN A C 1
ATOM 700 O O . ASN A 1 83 ? -8.736 -5.375 3.872 1.00 85.94 83 ASN A O 1
ATOM 704 N N . ARG A 1 84 ? -7.943 -3.277 4.039 1.00 86.88 84 ARG A N 1
ATOM 705 C CA . ARG A 1 84 ? -6.518 -3.596 4.096 1.00 86.88 84 ARG A CA 1
ATOM 706 C C . ARG A 1 84 ? -5.810 -2.599 5.001 1.00 86.88 84 ARG A C 1
ATOM 708 O O . ARG A 1 84 ? -6.247 -1.464 5.131 1.00 86.88 84 ARG A O 1
ATOM 715 N N . SER A 1 85 ? -4.709 -3.049 5.580 1.00 86.69 85 SER A N 1
ATOM 716 C CA . SER A 1 85 ? -3.789 -2.266 6.410 1.00 86.69 85 SER A CA 1
ATOM 717 C C . SER A 1 85 ? -2.854 -1.359 5.604 1.00 86.69 85 SER A C 1
ATOM 719 O O . SER A 1 85 ? -2.257 -0.437 6.151 1.00 86.69 85 SER A O 1
ATOM 721 N N . PHE A 1 86 ? -2.688 -1.625 4.305 1.00 88.06 86 PHE A N 1
ATOM 722 C CA . PHE A 1 86 ? -1.903 -0.782 3.412 1.00 88.06 86 PHE A CA 1
ATOM 723 C C . PHE A 1 86 ? -2.414 -0.849 1.975 1.00 88.06 86 PHE A C 1
ATOM 725 O O . PHE A 1 86 ? -3.015 -1.845 1.557 1.00 88.06 86 PHE A O 1
ATOM 732 N N . TYR A 1 87 ? -2.071 0.187 1.210 1.00 88.88 87 TYR A N 1
ATOM 733 C CA . TYR A 1 87 ? -2.286 0.264 -0.234 1.00 88.88 87 TYR A CA 1
ATOM 734 C C . TYR A 1 87 ? -1.015 0.733 -0.935 1.00 88.88 87 TYR A C 1
ATOM 736 O O . TYR A 1 87 ? -0.252 1.548 -0.406 1.00 88.88 87 TYR A O 1
ATOM 744 N N . ILE A 1 88 ? -0.779 0.202 -2.135 1.00 89.44 88 ILE A N 1
ATOM 745 C CA . ILE A 1 88 ? 0.346 0.613 -2.980 1.00 89.44 88 ILE A CA 1
ATOM 746 C C . ILE A 1 88 ? -0.174 1.436 -4.147 1.00 89.44 88 ILE A C 1
ATOM 748 O O . ILE A 1 88 ? -1.011 0.968 -4.924 1.00 89.44 88 ILE A O 1
ATOM 752 N N . PHE A 1 89 ? 0.404 2.624 -4.301 1.00 88.75 89 PHE A N 1
ATOM 753 C CA . PHE A 1 89 ? 0.148 3.517 -5.421 1.00 88.75 89 PHE A CA 1
ATOM 754 C C . PHE A 1 89 ? 1.330 3.536 -6.383 1.00 88.75 89 PHE A C 1
ATOM 756 O O . PHE A 1 89 ? 2.488 3.645 -5.966 1.00 88.75 89 PHE A O 1
ATOM 763 N N . GLY A 1 90 ? 1.058 3.499 -7.683 1.00 89.62 90 GLY A N 1
ATOM 764 C CA . GLY A 1 90 ? 2.108 3.659 -8.684 1.00 89.62 90 GLY A CA 1
ATOM 765 C C . GLY A 1 90 ? 1.642 3.388 -10.102 1.00 89.62 90 GLY A C 1
ATOM 766 O O . GLY A 1 90 ? 0.452 3.254 -10.370 1.00 89.62 90 GLY A O 1
ATOM 767 N N . THR A 1 91 ? 2.596 3.338 -11.022 1.00 88.75 91 THR A N 1
ATOM 768 C CA . THR A 1 91 ? 2.312 3.203 -12.459 1.00 88.75 91 THR A CA 1
ATOM 769 C C . THR A 1 91 ? 2.150 1.737 -12.895 1.00 88.75 91 THR A C 1
ATOM 771 O O . THR A 1 91 ? 1.524 1.456 -13.919 1.00 88.75 91 THR A O 1
ATOM 774 N N . ASP A 1 92 ? 2.700 0.786 -12.132 1.00 88.19 92 ASP A N 1
ATOM 775 C CA . ASP A 1 92 ? 2.747 -0.634 -12.499 1.00 88.19 92 ASP A CA 1
ATOM 776 C C . ASP A 1 92 ? 1.475 -1.397 -12.108 1.00 88.19 92 ASP A C 1
ATOM 778 O O . ASP A 1 92 ? 1.325 -1.856 -10.978 1.00 88.19 92 ASP A O 1
ATOM 782 N N . LYS A 1 93 ? 0.583 -1.592 -13.082 1.00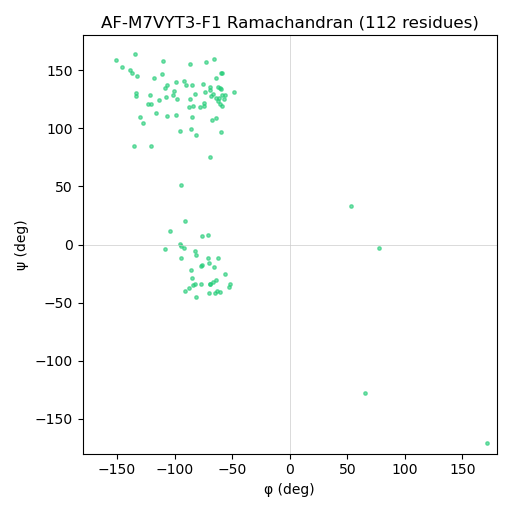 86.69 93 LYS A N 1
ATOM 783 C CA . LYS A 1 93 ? -0.735 -2.220 -12.902 1.00 86.69 93 LYS A CA 1
ATOM 784 C C . LYS A 1 93 ? -0.707 -3.624 -12.296 1.00 86.69 93 LYS A C 1
ATOM 786 O O . LYS A 1 93 ? -1.712 -4.038 -11.728 1.00 86.69 93 LYS A O 1
ATOM 791 N N . GLU A 1 94 ? 0.385 -4.371 -12.444 1.00 87.12 94 GLU A N 1
ATOM 792 C CA . GLU A 1 94 ? 0.458 -5.745 -11.933 1.00 87.12 94 GLU A CA 1
ATOM 793 C C . GLU A 1 94 ? 0.797 -5.789 -10.442 1.00 87.12 94 GLU A C 1
ATOM 795 O O . GLU A 1 94 ? 0.315 -6.665 -9.720 1.00 87.12 94 GLU A O 1
ATOM 800 N N . ASN A 1 95 ? 1.616 -4.841 -9.978 1.00 87.00 95 ASN A N 1
ATOM 801 C CA . ASN A 1 95 ? 2.175 -4.847 -8.628 1.00 87.00 95 ASN A CA 1
ATOM 802 C C . ASN A 1 95 ? 1.585 -3.773 -7.698 1.00 87.00 95 ASN A C 1
ATOM 804 O O . ASN A 1 95 ? 1.944 -3.753 -6.520 1.00 87.00 95 ASN A O 1
ATOM 808 N N . VAL A 1 96 ? 0.704 -2.899 -8.193 1.00 88.88 96 VAL A N 1
ATOM 809 C CA . VAL A 1 96 ? 0.036 -1.851 -7.399 1.00 88.88 96 VAL A CA 1
ATOM 810 C C . VAL A 1 96 ? -1.448 -2.139 -7.203 1.00 88.88 96 VAL A C 1
ATOM 812 O O . VAL A 1 96 ? -2.062 -2.877 -7.973 1.00 88.88 96 VAL A O 1
ATOM 815 N N . ASP A 1 97 ? -2.028 -1.543 -6.164 1.00 88.12 97 ASP A N 1
ATOM 816 C CA . ASP A 1 97 ? -3.464 -1.634 -5.891 1.00 88.12 97 ASP A CA 1
ATOM 817 C C . ASP A 1 97 ? -4.230 -0.496 -6.563 1.00 88.12 97 ASP A C 1
ATOM 819 O O . ASP A 1 97 ? -5.301 -0.718 -7.124 1.00 88.12 97 ASP A O 1
ATOM 823 N N . ILE A 1 98 ? -3.657 0.711 -6.540 1.00 87.88 98 ILE A N 1
ATOM 824 C CA . ILE A 1 98 ? -4.232 1.901 -7.165 1.00 87.88 98 ILE A CA 1
ATOM 825 C C . ILE A 1 98 ? -3.245 2.429 -8.201 1.00 87.88 98 ILE A C 1
ATOM 827 O O . ILE A 1 98 ? -2.092 2.757 -7.902 1.00 87.88 98 ILE A O 1
ATOM 831 N N . VAL A 1 99 ? -3.706 2.491 -9.448 1.00 87.88 99 VAL A N 1
ATOM 832 C CA . VAL A 1 99 ? -2.872 2.871 -10.587 1.00 87.88 99 VAL A CA 1
ATOM 833 C C . VAL A 1 99 ? -2.893 4.383 -10.749 1.00 87.88 99 VAL A C 1
ATOM 835 O O . VAL A 1 99 ? -3.925 4.975 -11.050 1.00 87.88 99 VAL A O 1
ATOM 838 N N . LEU A 1 100 ? -1.731 5.012 -10.621 1.00 84.62 100 LEU A N 1
ATOM 839 C CA . LEU A 1 100 ? -1.578 6.437 -10.866 1.00 84.62 100 LEU A CA 1
ATOM 840 C C . LEU A 1 100 ? -1.299 6.692 -12.348 1.00 84.62 100 LEU A C 1
ATOM 842 O O . LEU A 1 100 ? -0.342 6.175 -12.923 1.00 84.62 100 LEU A O 1
ATOM 846 N N . ARG A 1 101 ? -2.116 7.543 -12.973 1.00 75.88 101 ARG A N 1
ATOM 847 C CA . ARG A 1 101 ? -2.023 7.860 -14.405 1.00 75.88 101 ARG A CA 1
ATOM 848 C C . ARG A 1 101 ? -1.188 9.119 -14.664 1.00 75.88 101 ARG A C 1
ATOM 850 O O . ARG A 1 101 ? -1.637 10.028 -15.358 1.00 75.88 101 ARG A O 1
ATOM 857 N N . HIS A 1 102 ? 0.019 9.173 -14.099 1.00 79.56 102 HIS A N 1
ATOM 858 C CA . HIS A 1 102 ? 0.955 10.276 -14.328 1.00 79.56 102 HIS A CA 1
ATOM 859 C C . HIS A 1 102 ? 2.374 9.761 -14.634 1.00 79.56 102 HIS A C 1
ATOM 861 O O . HIS A 1 102 ? 2.890 8.925 -13.893 1.00 79.56 102 HIS A O 1
ATOM 867 N N . PRO A 1 103 ? 3.030 10.250 -15.704 1.00 77.06 103 PRO A N 1
ATOM 868 C CA . PRO A 1 103 ? 4.284 9.681 -16.207 1.00 77.06 103 PRO A CA 1
ATOM 869 C C . PRO A 1 103 ? 5.506 9.914 -15.309 1.00 77.06 103 PRO A C 1
ATOM 871 O O . PRO A 1 103 ? 6.513 9.238 -15.484 1.00 77.06 103 PRO A O 1
ATOM 874 N N . THR A 1 104 ? 5.450 10.846 -14.353 1.00 82.69 104 THR A N 1
ATOM 875 C CA . THR A 1 104 ? 6.556 11.066 -13.399 1.00 82.69 104 THR A CA 1
ATOM 876 C C . THR A 1 104 ? 6.541 10.094 -12.222 1.00 82.69 104 THR A C 1
ATOM 878 O O . THR A 1 104 ? 7.447 10.141 -11.395 1.00 82.69 104 THR A O 1
ATOM 881 N N . ASN A 1 105 ? 5.511 9.252 -12.103 1.00 80.81 105 ASN A N 1
ATOM 882 C CA . ASN A 1 105 ? 5.356 8.381 -10.949 1.00 80.81 105 ASN A CA 1
ATOM 883 C C . ASN A 1 105 ? 6.158 7.096 -11.120 1.00 80.81 105 ASN A C 1
ATOM 885 O O . ASN A 1 105 ? 6.145 6.451 -12.173 1.00 80.81 105 ASN A O 1
ATOM 889 N N . GLU A 1 106 ? 6.817 6.697 -10.039 1.00 82.81 106 GLU A N 1
ATOM 890 C CA . GLU A 1 106 ? 7.532 5.431 -9.982 1.00 82.81 106 GLU A CA 1
ATOM 891 C C . GLU A 1 106 ? 6.572 4.227 -10.067 1.00 82.81 106 GLU A C 1
ATOM 893 O O . GLU A 1 106 ? 5.378 4.345 -9.762 1.00 82.81 106 GLU A O 1
ATOM 898 N N . PRO A 1 107 ? 7.083 3.034 -10.438 1.00 83.31 107 PRO A N 1
ATOM 899 C CA . PRO A 1 107 ? 6.288 1.807 -10.470 1.00 83.31 107 PRO A CA 1
ATOM 900 C C . PRO A 1 107 ? 5.564 1.520 -9.149 1.00 83.31 107 PRO A C 1
ATOM 902 O O . PRO A 1 107 ? 4.427 1.069 -9.173 1.00 83.31 107 PRO A O 1
ATOM 905 N N . GLN A 1 108 ? 6.203 1.821 -8.013 1.00 80.94 108 GLN A N 1
ATOM 906 C CA . GLN A 1 108 ? 5.637 1.753 -6.661 1.00 80.94 108 GLN A CA 1
ATOM 907 C C . GLN A 1 108 ? 6.048 3.025 -5.917 1.00 80.94 108 GLN A C 1
ATOM 909 O O . GLN A 1 108 ? 7.086 3.049 -5.259 1.00 80.94 108 GLN A O 1
ATOM 914 N N . HIS A 1 109 ? 5.277 4.094 -6.100 1.00 73.81 109 HIS A N 1
ATOM 915 C CA . HIS A 1 109 ? 5.647 5.443 -5.683 1.00 73.81 109 HIS A CA 1
ATOM 916 C C . HIS A 1 109 ? 5.387 5.703 -4.198 1.00 73.81 109 HIS A C 1
ATOM 918 O O . HIS A 1 109 ? 6.244 6.240 -3.503 1.00 73.81 109 HIS A O 1
ATOM 924 N N . ALA A 1 110 ? 4.217 5.305 -3.699 1.00 66.69 110 ALA A N 1
ATOM 925 C CA . ALA A 1 110 ? 3.803 5.606 -2.336 1.00 66.69 110 ALA A CA 1
ATOM 926 C C . ALA A 1 110 ? 3.160 4.394 -1.666 1.00 66.69 110 ALA A C 1
ATOM 928 O O . ALA A 1 110 ? 2.530 3.550 -2.310 1.00 66.69 110 ALA A O 1
ATOM 929 N N . LYS A 1 111 ? 3.373 4.325 -0.354 1.00 61.78 111 LYS A N 1
ATOM 930 C CA . LYS A 1 111 ? 2.915 3.264 0.536 1.00 61.78 111 LYS A CA 1
ATOM 931 C C . LYS A 1 111 ? 2.240 3.987 1.688 1.00 61.78 111 LYS A C 1
ATOM 933 O O . LYS A 1 111 ? 2.927 4.678 2.439 1.00 61.78 111 LYS A O 1
ATOM 938 N N . GLU A 1 112 ? 0.925 3.894 1.771 1.00 61.19 112 GLU A N 1
ATOM 939 C CA . GLU A 1 112 ? 0.168 4.573 2.818 1.00 61.19 112 GLU A CA 1
ATOM 940 C C . GLU A 1 112 ? -0.351 3.547 3.822 1.00 61.19 112 GLU A C 1
ATOM 942 O O . GLU A 1 112 ? -0.824 2.472 3.439 1.00 61.19 112 GLU A O 1
ATOM 947 N N . TYR A 1 113 ? -0.187 3.886 5.099 1.00 54.72 113 TYR A N 1
ATOM 948 C CA . TYR A 1 113 ? -0.740 3.177 6.245 1.00 54.72 113 TYR A CA 1
ATOM 949 C C . TYR A 1 113 ? -1.997 3.901 6.693 1.00 54.72 113 TYR A C 1
ATOM 951 O O . TYR A 1 113 ? -1.995 5.133 6.725 1.00 54.72 113 TYR A O 1
ATOM 959 N N . ILE A 1 114 ? -3.027 3.147 7.063 1.00 51.72 114 ILE A N 1
ATOM 960 C CA . ILE A 1 114 ? -4.298 3.682 7.564 1.00 51.72 114 ILE A CA 1
ATOM 961 C C . ILE A 1 114 ? -4.594 3.047 8.915 1.00 51.72 114 ILE A C 1
ATOM 963 O O . ILE A 1 114 ? -4.322 1.833 9.056 1.00 51.72 114 ILE A O 1
#

Radius of gyration: 24.43 Å; Cα contacts (8 Å, |Δi|>4): 124; chains: 1; bounding box: 52×51×65 Å

Nearest PDB structures (foldseek):
  8i0r-assembly1_X  TM=8.977E-01  e=6.983E-05  Homo sapiens
  3vpy-assembly1_A  TM=9.140E-01  e=8.638E-04  Arabidopsis thaliana
  7abh-assembly1_0  TM=7.403E-01  e=1.140E-02  Homo sapiens

Mean predicted aligned error: 13.6 Å